Protein AF-A0A183PPS0-F1 (afdb_monomer)

Radius of gyration: 26.85 Å; Cα contacts (8 Å, |Δi|>4): 80; chains: 1; bounding box: 89×49×45 Å

Sequence (159 aa):
MLGIHVRALSGRGCLVWVNLGSVRNANTYLPYSEYHPNIYPQVMGELCDLEFPPDRRRLSVVNRQPQLLNTKPSKYTRQKIDWRGPETLLNKLNYHQYGIQAMEGGELEFGHFEMMRISINKHIDEKRMFAVWGVEAPWKPVTRRSQGRRKGGGKGTYP

Foldseek 3Di:
DDDDDDDDDDDDDDDDDDDPDDDDDDDDDDDDDPPPPDPDPDPDPPPPDQDDDPPAQAEDQFDQEDDDDVDDDDDDDPDPVVFPDDDDPLPDDPRPDDDDDDPGGDDDHSVNVVVVRVVDRVPDDSVRGGDYDSDHGDHDFDFDADPPDDPDDDTHDGD

Structure (mmCIF, N/CA/C/O backbone):
data_AF-A0A183PPS0-F1
#
_entry.id   AF-A0A183PPS0-F1
#
loop_
_atom_site.group_PDB
_atom_site.id
_atom_site.type_symbol
_atom_site.label_atom_id
_atom_site.label_alt_id
_atom_site.label_comp_id
_atom_site.label_asym_id
_atom_site.label_entity_id
_atom_site.label_seq_id
_atom_site.pdbx_PDB_ins_code
_atom_site.Cartn_x
_atom_site.Cartn_y
_atom_site.Cartn_z
_atom_site.occupancy
_atom_site.B_iso_or_equiv
_atom_site.auth_seq_id
_atom_site.auth_comp_id
_atom_site.auth_asym_id
_atom_site.auth_atom_id
_atom_site.pdbx_PDB_model_num
ATOM 1 N N . MET A 1 1 ? -62.972 29.163 4.896 1.00 38.12 1 MET A N 1
ATOM 2 C CA . MET A 1 1 ? -64.300 28.522 4.755 1.00 38.12 1 MET A CA 1
ATOM 3 C C . MET A 1 1 ? -64.187 27.603 3.545 1.00 38.12 1 MET A C 1
ATOM 5 O O . MET A 1 1 ? -63.870 28.122 2.494 1.00 38.12 1 MET A O 1
ATOM 9 N N . LEU A 1 2 ? -64.249 26.276 3.577 1.00 35.16 2 LEU A N 1
ATOM 10 C CA . LEU A 1 2 ? -64.766 25.287 4.517 1.00 35.16 2 LEU A CA 1
ATOM 11 C C . LEU A 1 2 ? -63.687 24.222 4.772 1.00 35.16 2 LEU A C 1
ATOM 13 O O . LEU A 1 2 ? -63.010 23.786 3.846 1.00 35.16 2 LEU A O 1
ATOM 17 N N . GLY A 1 3 ? -63.521 23.840 6.038 1.00 36.88 3 GLY A N 1
ATOM 18 C CA . GLY A 1 3 ? -62.639 22.752 6.436 1.00 36.88 3 GLY A CA 1
ATOM 19 C C . GLY A 1 3 ? -63.260 21.398 6.113 1.00 36.88 3 GLY A C 1
ATOM 20 O O . GLY A 1 3 ? -64.440 21.175 6.374 1.00 36.88 3 GLY A O 1
ATOM 21 N N . ILE A 1 4 ? -62.442 20.485 5.597 1.00 37.81 4 ILE A N 1
ATOM 22 C CA . ILE A 1 4 ? -62.758 19.058 5.566 1.00 37.81 4 ILE A CA 1
ATOM 23 C C . ILE A 1 4 ? -61.979 18.431 6.724 1.00 37.81 4 ILE A C 1
ATOM 25 O O . ILE A 1 4 ? -60.808 18.079 6.612 1.00 37.81 4 ILE A O 1
ATOM 29 N N . HIS A 1 5 ? -62.634 18.396 7.885 1.00 30.75 5 HIS A N 1
ATOM 30 C CA . HIS A 1 5 ? -62.182 17.699 9.084 1.00 30.75 5 HIS A CA 1
ATOM 31 C C . HIS A 1 5 ? -62.496 16.209 8.931 1.00 30.75 5 HIS A C 1
ATOM 33 O O . HIS A 1 5 ? -63.665 15.830 8.910 1.00 30.75 5 HIS A O 1
ATOM 39 N N . VAL A 1 6 ? -61.473 15.358 8.915 1.00 38.97 6 VAL A N 1
ATOM 40 C CA . VAL A 1 6 ? -61.646 13.929 9.205 1.00 38.97 6 VAL A CA 1
ATOM 41 C C . VAL A 1 6 ? -61.060 13.676 10.590 1.00 38.97 6 VAL A C 1
ATOM 43 O O . VAL A 1 6 ? -59.858 13.815 10.806 1.00 38.97 6 VAL A O 1
ATOM 46 N N . ARG A 1 7 ? -61.932 13.374 11.562 1.00 33.47 7 ARG A N 1
ATOM 47 C CA . ARG A 1 7 ? -61.533 12.909 12.898 1.00 33.47 7 ARG A CA 1
ATOM 48 C C . ARG A 1 7 ? -61.066 11.463 12.785 1.00 33.47 7 ARG A C 1
ATOM 50 O O . ARG A 1 7 ? -61.881 10.588 12.517 1.00 33.47 7 ARG A O 1
ATOM 57 N N . ALA A 1 8 ? -59.798 11.210 13.079 1.00 36.16 8 ALA A N 1
ATOM 58 C CA . ALA A 1 8 ? -59.343 9.884 13.469 1.00 36.16 8 ALA A CA 1
ATOM 59 C C . ALA A 1 8 ? -59.256 9.844 15.002 1.00 36.16 8 ALA A C 1
ATOM 61 O O . ALA A 1 8 ? -58.394 10.480 15.605 1.00 36.16 8 ALA A O 1
ATOM 62 N N . LEU A 1 9 ? -60.194 9.136 15.636 1.00 39.00 9 LEU A N 1
ATOM 63 C CA . LEU A 1 9 ? -60.071 8.717 17.030 1.00 39.00 9 LEU A CA 1
ATOM 64 C C . LEU A 1 9 ? -59.104 7.531 17.066 1.00 39.00 9 LEU A C 1
ATOM 66 O O . LEU A 1 9 ? -59.476 6.419 16.710 1.00 39.00 9 LEU A O 1
ATOM 70 N N . SER A 1 10 ? -57.876 7.770 17.510 1.00 38.09 10 SER A N 1
ATOM 71 C CA . SER A 1 10 ? -57.007 6.721 18.034 1.00 38.09 10 SER A CA 1
ATOM 72 C C . SER A 1 10 ? -56.547 7.166 19.411 1.00 38.09 10 SER A C 1
ATOM 74 O O . SER A 1 10 ? -55.996 8.256 19.575 1.00 38.09 10 SER A O 1
ATOM 76 N N . GLY A 1 11 ? -56.871 6.361 20.419 1.00 37.72 11 GLY A N 1
ATOM 77 C CA . GLY A 1 11 ? -56.554 6.647 21.806 1.00 37.72 11 GLY A CA 1
ATOM 78 C C . GLY A 1 11 ? -55.049 6.810 22.021 1.00 37.72 11 GLY A C 1
ATOM 79 O O . GLY A 1 11 ? -54.260 6.003 21.545 1.00 37.72 11 GLY A O 1
ATOM 80 N N . ARG A 1 12 ? -54.715 7.821 22.833 1.00 35.62 12 ARG A N 1
ATOM 81 C CA . ARG A 1 12 ? -53.393 8.160 23.393 1.00 35.62 12 ARG A CA 1
ATOM 82 C C . ARG A 1 12 ? -52.418 8.857 22.426 1.00 35.62 12 ARG A C 1
ATOM 84 O O . ARG A 1 12 ? -51.615 8.232 21.757 1.00 35.62 12 ARG A O 1
ATOM 91 N N . GLY A 1 13 ? -52.481 10.193 22.473 1.00 43.06 13 GLY A N 1
ATOM 92 C CA . GLY A 1 13 ? -51.335 11.110 22.514 1.00 43.06 13 GLY A CA 1
ATOM 93 C C . GLY A 1 13 ? -50.318 11.079 21.372 1.00 43.06 13 GLY A C 1
ATOM 94 O O . GLY A 1 13 ? -49.327 10.373 21.478 1.00 43.06 13 GLY A O 1
ATOM 95 N N . CYS A 1 14 ? -50.518 11.935 20.363 1.00 29.52 14 CYS A N 1
ATOM 96 C CA . CYS A 1 14 ? -49.582 12.964 19.856 1.00 29.52 14 CYS A CA 1
ATOM 97 C C . CYS A 1 14 ? -49.950 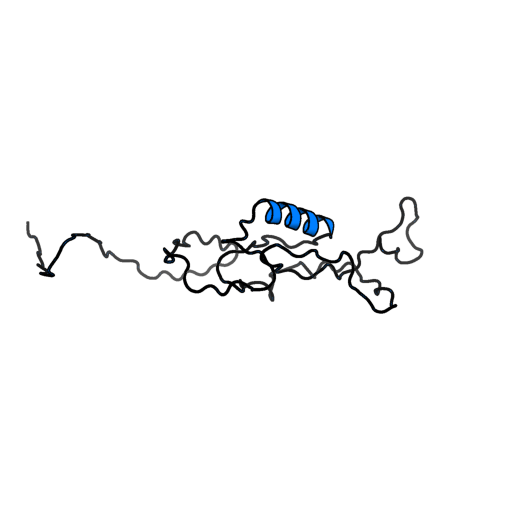13.313 18.396 1.00 29.52 14 CYS A C 1
ATOM 99 O O . CYS A 1 14 ? -50.084 12.431 17.553 1.00 29.52 14 CYS A O 1
ATOM 101 N N . LEU A 1 15 ? -50.158 14.601 18.103 1.00 26.14 15 LEU A N 1
ATOM 102 C CA . LEU A 1 15 ? -50.475 15.121 16.766 1.00 26.14 15 LEU A CA 1
ATOM 103 C C . LEU A 1 15 ? -49.174 15.380 15.993 1.00 26.14 15 LEU A C 1
ATOM 105 O O . LEU A 1 15 ? -48.381 16.214 16.418 1.00 26.14 15 LEU A O 1
ATOM 109 N N . VAL A 1 16 ? -48.995 14.754 14.828 1.00 32.28 16 VAL A N 1
ATOM 110 C CA . VAL A 1 16 ? -47.991 15.178 13.838 1.00 32.28 16 VAL A CA 1
ATOM 111 C C . VAL A 1 16 ? -48.677 15.330 12.484 1.00 32.28 16 VAL A C 1
ATOM 113 O O . VAL A 1 16 ? -49.315 14.405 11.988 1.00 32.28 16 VAL A O 1
ATOM 116 N N . TRP A 1 17 ? -48.566 16.522 11.902 1.00 25.81 17 TRP A N 1
ATOM 117 C CA . TRP A 1 17 ? -49.044 16.823 10.556 1.00 25.81 17 TRP A CA 1
ATOM 118 C C . TRP A 1 17 ? -47.968 16.448 9.537 1.00 25.81 17 TRP A C 1
ATOM 120 O O . TRP A 1 17 ? -46.839 16.922 9.648 1.00 25.81 17 TRP A O 1
ATOM 130 N N . VAL A 1 18 ? -48.315 15.667 8.511 1.00 35.38 18 VAL A N 1
ATOM 131 C CA . VAL A 1 18 ? -47.455 15.486 7.332 1.00 35.38 18 VAL A CA 1
ATOM 132 C C . VAL A 1 18 ? -48.283 15.757 6.080 1.00 35.38 18 VAL A C 1
ATOM 134 O O . VAL A 1 18 ? -49.240 15.045 5.784 1.00 35.38 18 VAL A O 1
ATOM 137 N N . ASN A 1 19 ? -47.936 16.824 5.359 1.00 30.59 19 ASN A N 1
ATOM 138 C CA . ASN A 1 19 ? -48.518 17.143 4.058 1.00 30.59 19 ASN A CA 1
ATOM 139 C C . ASN A 1 19 ? -47.952 16.180 3.007 1.00 30.59 19 ASN A C 1
ATOM 141 O O . ASN A 1 19 ? -46.776 16.262 2.657 1.00 30.59 19 ASN A O 1
ATOM 145 N N . LEU A 1 20 ? -48.790 15.281 2.486 1.00 42.91 20 LEU A N 1
ATOM 146 C CA . LEU A 1 20 ? -48.441 14.389 1.381 1.00 42.91 20 LEU A CA 1
ATOM 147 C C . LEU A 1 20 ? -48.811 15.061 0.052 1.00 42.91 20 LEU A C 1
ATOM 149 O O . LEU A 1 20 ? -49.888 14.847 -0.500 1.00 42.91 20 LEU A O 1
ATOM 153 N N . GLY A 1 21 ? -47.925 15.922 -0.440 1.00 31.89 21 GLY A N 1
ATOM 154 C CA . GLY A 1 21 ? -48.105 16.652 -1.691 1.00 31.89 21 GLY A CA 1
ATOM 155 C C . GLY A 1 21 ? -47.045 16.297 -2.726 1.00 31.89 21 GLY A C 1
ATOM 156 O O . GLY A 1 21 ? -46.065 17.012 -2.853 1.00 31.89 21 GLY A O 1
ATOM 157 N N . SER A 1 22 ? -47.300 15.232 -3.492 1.00 35.75 22 SER A N 1
ATOM 158 C CA . SER A 1 22 ? -46.832 15.031 -4.874 1.00 35.75 22 SER A CA 1
ATOM 159 C C . SER A 1 22 ? -45.318 15.087 -5.145 1.00 35.75 22 SER A C 1
ATOM 161 O O . SER A 1 22 ? -44.778 16.141 -5.470 1.00 35.75 22 SER A O 1
ATOM 163 N N . VAL A 1 23 ? -44.674 13.920 -5.253 1.00 37.31 23 VAL A N 1
ATOM 164 C CA . VAL A 1 23 ? -43.456 13.788 -6.069 1.00 37.31 23 VAL A CA 1
ATOM 165 C C . VAL A 1 23 ? -43.731 12.786 -7.184 1.00 37.31 23 VAL A C 1
ATOM 167 O O . VAL A 1 23 ? -43.816 11.580 -6.967 1.00 37.31 23 VAL A O 1
ATOM 170 N N . ARG A 1 24 ? -43.949 13.325 -8.387 1.00 32.34 24 ARG A N 1
ATOM 171 C CA . ARG A 1 24 ? -44.011 12.557 -9.630 1.00 32.34 24 ARG A CA 1
ATOM 172 C C . ARG A 1 24 ? -42.604 12.064 -9.953 1.00 32.34 24 ARG A C 1
ATOM 174 O O . ARG A 1 24 ? -41.650 12.833 -9.877 1.00 32.34 24 ARG A O 1
ATOM 181 N N . ASN A 1 25 ? -42.516 10.797 -10.342 1.00 43.34 25 ASN A N 1
ATOM 182 C CA . ASN A 1 25 ? -41.323 10.194 -10.919 1.00 43.34 25 ASN A CA 1
ATOM 183 C C . ASN A 1 25 ? -40.806 11.041 -12.088 1.00 43.34 25 ASN A C 1
ATOM 185 O O . ASN A 1 25 ? -41.532 11.265 -13.057 1.00 43.34 25 ASN A O 1
ATOM 189 N N . ALA A 1 26 ? -39.541 11.440 -12.018 1.00 35.34 26 ALA A N 1
ATOM 190 C CA . ALA A 1 26 ? -38.765 11.848 -13.176 1.00 35.34 26 ALA A CA 1
ATOM 191 C C . ALA A 1 26 ? -37.507 10.976 -13.209 1.00 35.34 26 ALA A C 1
ATOM 193 O O . ALA A 1 26 ? -36.485 11.291 -12.605 1.00 35.34 26 ALA A O 1
ATOM 194 N N . ASN A 1 27 ? -37.618 9.838 -13.897 1.00 41.41 27 ASN A N 1
ATOM 195 C CA . ASN A 1 27 ? -36.449 9.162 -14.435 1.00 41.41 27 ASN A CA 1
ATOM 196 C C . ASN A 1 27 ? -35.818 10.092 -15.475 1.00 41.41 27 ASN A C 1
ATOM 198 O O . ASN A 1 27 ? -36.390 10.304 -16.542 1.00 41.41 27 ASN A O 1
ATOM 202 N N . THR A 1 28 ? -34.626 10.594 -15.177 1.00 36.28 28 THR A N 1
ATOM 203 C CA . THR A 1 28 ? -33.707 11.139 -16.178 1.00 36.28 28 THR A CA 1
ATOM 204 C C . THR A 1 28 ? -32.316 10.633 -15.838 1.00 36.28 28 THR A C 1
ATOM 206 O O . THR A 1 28 ? -31.707 11.058 -14.862 1.00 36.28 28 THR A O 1
ATOM 209 N N . TYR A 1 29 ? -31.855 9.670 -16.629 1.00 46.69 29 TYR A N 1
ATOM 210 C CA . TYR A 1 29 ? -30.500 9.141 -16.603 1.00 46.69 29 TYR A CA 1
ATOM 211 C C . TYR A 1 29 ? -29.590 10.078 -17.398 1.00 46.69 29 TYR A C 1
ATOM 213 O O . TYR A 1 29 ? -29.880 10.320 -18.568 1.00 46.69 29 TYR A O 1
ATOM 221 N N . LEU A 1 30 ? -28.478 10.536 -16.813 1.00 45.44 30 LEU A N 1
ATOM 222 C CA . LEU A 1 30 ? -27.264 10.883 -17.559 1.00 45.44 30 LEU A CA 1
ATOM 223 C C . LEU A 1 30 ? -25.994 10.540 -16.752 1.00 45.44 30 LEU A C 1
ATOM 225 O O . LEU A 1 30 ? -26.048 10.510 -15.523 1.00 45.44 30 LEU A O 1
ATOM 229 N N . PRO A 1 31 ? -24.876 10.240 -17.445 1.00 47.84 31 PRO A N 1
ATOM 230 C CA . PRO A 1 31 ? -23.724 9.524 -16.912 1.00 47.84 31 PRO A CA 1
ATOM 231 C C . PRO A 1 31 ? -22.573 10.471 -16.534 1.00 47.84 31 PRO A C 1
ATOM 233 O O . PRO A 1 31 ? -22.377 11.496 -17.180 1.00 47.84 31 PRO A O 1
ATOM 236 N N . TYR A 1 32 ? -21.750 10.053 -15.566 1.00 49.66 32 TYR A N 1
ATOM 237 C CA . TYR A 1 32 ? -20.546 10.736 -15.060 1.00 49.66 32 TYR A CA 1
ATOM 238 C C . TYR A 1 32 ? -20.827 11.785 -13.963 1.00 49.66 32 TYR A C 1
ATOM 240 O O . TYR A 1 32 ? -21.499 12.781 -14.194 1.00 49.66 32 TYR A O 1
ATOM 248 N N . SER A 1 33 ? -20.258 11.554 -12.770 1.00 49.59 33 SER A N 1
ATOM 249 C CA . SER A 1 33 ? -20.498 12.261 -11.494 1.00 49.59 33 SER A CA 1
ATOM 250 C C . SER A 1 33 ? -21.784 11.862 -10.754 1.00 49.59 33 SER A C 1
ATOM 252 O O . SER A 1 33 ? -22.711 12.656 -10.602 1.00 49.59 33 SER A O 1
ATOM 254 N N . GLU A 1 34 ? -21.803 10.663 -10.173 1.00 44.78 34 GLU A N 1
ATOM 255 C CA . GLU A 1 34 ? -22.726 10.357 -9.076 1.00 44.78 34 GLU A CA 1
ATOM 256 C C . GLU A 1 34 ? -22.241 11.030 -7.777 1.00 44.78 34 GLU A C 1
ATOM 258 O O . GLU A 1 34 ? -21.726 10.395 -6.861 1.00 44.78 34 GLU A O 1
ATOM 263 N N . TYR A 1 35 ? -22.397 12.353 -7.691 1.00 46.47 35 TYR A N 1
ATOM 264 C CA . TYR A 1 35 ? -22.658 12.978 -6.398 1.00 46.47 35 TYR A CA 1
ATOM 265 C C . TYR A 1 35 ? -24.079 12.524 -6.045 1.00 46.47 35 TYR A C 1
ATOM 267 O O . TYR A 1 35 ? -25.015 12.873 -6.760 1.00 46.47 35 TYR A O 1
ATOM 275 N N . HIS A 1 36 ? -24.246 11.690 -5.019 1.00 43.53 36 HIS A N 1
ATOM 276 C CA . HIS A 1 36 ? -25.562 11.285 -4.509 1.00 43.53 36 HIS A CA 1
ATOM 277 C C . HIS A 1 36 ? -25.966 12.254 -3.386 1.00 43.53 36 HIS A C 1
ATOM 279 O O . HIS A 1 36 ? -25.637 11.995 -2.229 1.00 43.53 36 HIS A O 1
ATOM 285 N N . PRO A 1 37 ? -26.650 13.385 -3.662 1.00 46.91 37 PRO A N 1
ATOM 286 C CA . PRO A 1 37 ? -26.995 14.370 -2.631 1.00 46.91 37 PRO A CA 1
ATOM 287 C C . PRO A 1 37 ? -28.066 13.880 -1.644 1.00 46.91 37 PRO A C 1
ATOM 289 O O . PRO A 1 37 ? -28.331 14.557 -0.656 1.00 46.91 37 PRO A O 1
ATOM 292 N N . ASN A 1 38 ? -28.677 12.715 -1.890 1.00 43.75 38 ASN A N 1
ATOM 293 C CA . ASN A 1 38 ? -29.861 12.244 -1.169 1.00 43.75 38 ASN A CA 1
ATOM 294 C C . ASN A 1 38 ? -29.633 10.909 -0.443 1.00 43.75 38 ASN A C 1
ATOM 296 O O . ASN A 1 38 ? -30.510 10.045 -0.433 1.00 43.75 38 ASN A O 1
ATOM 300 N N . ILE A 1 39 ? -28.472 10.725 0.191 1.00 46.06 39 ILE A N 1
ATOM 301 C CA . ILE A 1 39 ? -28.353 9.711 1.245 1.00 46.06 39 ILE A CA 1
ATOM 302 C C . ILE A 1 39 ? -29.019 10.305 2.488 1.00 46.06 39 ILE A C 1
ATOM 304 O O . ILE A 1 39 ? -28.385 11.015 3.266 1.00 46.06 39 ILE A O 1
ATOM 308 N N . TYR A 1 40 ? -30.319 10.063 2.669 1.00 43.66 40 TYR A N 1
ATOM 309 C CA . TYR A 1 40 ? -30.940 10.317 3.966 1.00 43.66 40 TYR A CA 1
ATOM 310 C C . TYR A 1 40 ? -30.274 9.379 4.979 1.00 43.66 40 TYR A C 1
ATOM 312 O O . TYR A 1 40 ? -30.317 8.162 4.764 1.00 43.66 40 TYR A O 1
ATOM 320 N N . PRO A 1 41 ? -29.653 9.885 6.059 1.00 53.28 41 PRO A N 1
ATOM 321 C CA . PRO A 1 41 ? -29.208 9.016 7.133 1.00 53.28 41 PRO A CA 1
ATOM 322 C C . PRO A 1 41 ? -30.449 8.315 7.685 1.00 53.28 41 PRO A C 1
ATOM 324 O O . PRO A 1 41 ? -31.321 8.935 8.293 1.00 53.28 41 PRO A O 1
ATOM 327 N N . GLN A 1 42 ? -30.569 7.021 7.409 1.00 51.00 42 GLN A N 1
ATOM 328 C CA . GLN A 1 42 ? -31.575 6.195 8.051 1.00 51.00 42 GLN A CA 1
ATOM 329 C C . GLN A 1 42 ? -31.183 6.109 9.529 1.00 51.00 42 GLN A C 1
ATOM 331 O O . GLN A 1 42 ? -30.027 5.817 9.842 1.00 51.00 42 GLN A O 1
ATOM 336 N N . VAL A 1 43 ? -32.118 6.404 10.437 1.00 54.25 43 VAL A N 1
ATOM 337 C CA . VAL A 1 43 ? -31.913 6.199 11.877 1.00 54.25 43 VAL A CA 1
ATOM 338 C C . VAL A 1 43 ? -31.875 4.692 12.104 1.00 54.25 43 VAL A C 1
ATOM 340 O O . VAL A 1 43 ? -32.898 4.048 12.314 1.00 54.25 43 VAL A O 1
ATOM 343 N N . MET A 1 44 ? -30.683 4.122 11.964 1.00 49.66 44 MET A N 1
ATOM 344 C CA . MET A 1 44 ? -30.403 2.751 12.352 1.00 49.66 44 MET A CA 1
ATOM 345 C C . MET A 1 44 ? -30.547 2.692 13.872 1.00 49.66 44 MET A C 1
ATOM 347 O O . MET A 1 44 ? -29.940 3.499 14.578 1.00 49.66 44 MET A O 1
ATOM 351 N N . GLY A 1 45 ? -31.406 1.797 14.364 1.00 54.53 45 GLY A N 1
ATOM 352 C CA . GLY A 1 45 ? -31.589 1.572 15.797 1.00 54.53 45 GLY A CA 1
ATOM 353 C C . GLY A 1 45 ? -30.270 1.247 16.505 1.00 54.53 45 GLY A C 1
ATOM 354 O O . GLY A 1 45 ? -29.248 0.980 15.869 1.00 54.53 45 GLY A O 1
ATOM 355 N N . GLU A 1 46 ? -30.289 1.281 17.837 1.00 53.38 46 GLU A N 1
ATOM 356 C CA . GLU A 1 46 ? -29.123 0.990 18.672 1.00 53.38 46 GLU A CA 1
ATOM 357 C C . GLU A 1 46 ? -28.484 -0.358 18.280 1.00 53.38 46 GLU A C 1
ATOM 359 O O . GLU A 1 46 ? -29.060 -1.416 18.504 1.00 53.38 46 GLU A O 1
ATOM 364 N N . LEU A 1 47 ? -27.294 -0.294 17.664 1.00 54.66 47 LEU A N 1
ATOM 365 C CA . LEU A 1 47 ? -26.303 -1.376 17.541 1.00 54.66 47 LEU A CA 1
ATOM 366 C C . LEU A 1 47 ? -26.850 -2.752 17.082 1.00 54.66 47 LEU A C 1
ATOM 368 O O . LEU A 1 47 ? -26.397 -3.780 17.579 1.00 54.66 47 LEU A O 1
ATOM 372 N N . CYS A 1 48 ? -27.804 -2.785 16.145 1.00 44.03 48 CYS A N 1
ATOM 373 C CA . CYS A 1 48 ? -28.426 -4.026 15.659 1.00 44.03 48 CYS A CA 1
ATOM 374 C C . CYS A 1 48 ? -27.421 -4.985 14.986 1.00 44.03 48 CYS A C 1
ATOM 376 O O . CYS A 1 48 ? -26.776 -4.623 14.004 1.00 44.03 48 CYS A O 1
ATOM 378 N N . ASP A 1 49 ? -27.333 -6.203 15.530 1.00 56.44 49 ASP A N 1
ATOM 379 C CA . ASP A 1 49 ? -26.952 -7.493 14.925 1.00 56.44 49 ASP A CA 1
ATOM 380 C C . ASP A 1 49 ? -25.755 -7.528 13.958 1.00 56.44 49 ASP A C 1
ATOM 382 O O . ASP A 1 49 ? -25.758 -8.244 12.958 1.00 56.44 49 ASP A O 1
ATOM 386 N N . LEU A 1 50 ? -24.696 -6.774 14.250 1.00 61.19 50 LEU A N 1
ATOM 387 C CA . LEU A 1 50 ? -23.439 -6.874 13.510 1.00 61.19 50 LEU A CA 1
ATOM 388 C C . LEU A 1 50 ? -22.516 -7.918 14.136 1.00 61.19 50 LEU A C 1
ATOM 390 O O . LEU A 1 50 ? -21.994 -7.736 15.237 1.00 61.19 50 LEU A O 1
ATOM 394 N N . GLU A 1 51 ? -22.277 -9.001 13.396 1.00 63.94 51 GLU A N 1
ATOM 395 C CA . GLU A 1 51 ? -21.240 -9.972 13.727 1.00 63.94 51 GLU A CA 1
ATOM 396 C C . GLU A 1 51 ? -19.863 -9.314 13.587 1.00 63.94 51 GLU A C 1
ATOM 398 O O . GLU A 1 51 ? -19.319 -9.132 12.495 1.00 63.94 51 GLU A O 1
ATOM 403 N N . PHE A 1 52 ? -19.295 -8.916 14.725 1.00 66.94 52 PHE A N 1
ATOM 404 C CA . PHE A 1 52 ? -17.916 -8.459 14.786 1.00 66.94 52 PHE A CA 1
ATOM 405 C C . PHE A 1 52 ? -16.978 -9.638 14.502 1.00 66.94 52 PHE A C 1
ATOM 407 O O . PHE A 1 52 ? -17.104 -10.670 15.166 1.00 66.94 52 PHE A O 1
ATOM 414 N N . PRO A 1 53 ? -15.985 -9.487 13.607 1.00 70.00 53 PRO A N 1
ATOM 415 C CA . PRO A 1 53 ? -14.951 -10.497 13.436 1.00 70.00 53 PRO A CA 1
ATOM 416 C C . PRO A 1 53 ? -14.285 -10.801 14.792 1.00 70.00 53 PRO A C 1
ATOM 418 O O . PRO A 1 53 ? -13.796 -9.868 15.444 1.00 70.00 53 PRO A O 1
ATOM 421 N N . PRO A 1 54 ? -14.268 -12.070 15.246 1.00 64.56 54 PRO A N 1
ATOM 422 C CA . PRO A 1 54 ? -13.872 -12.413 16.613 1.00 64.56 54 PRO A CA 1
ATOM 423 C C . PRO A 1 54 ? -12.369 -12.246 16.879 1.00 64.56 54 PRO A C 1
ATOM 425 O O . 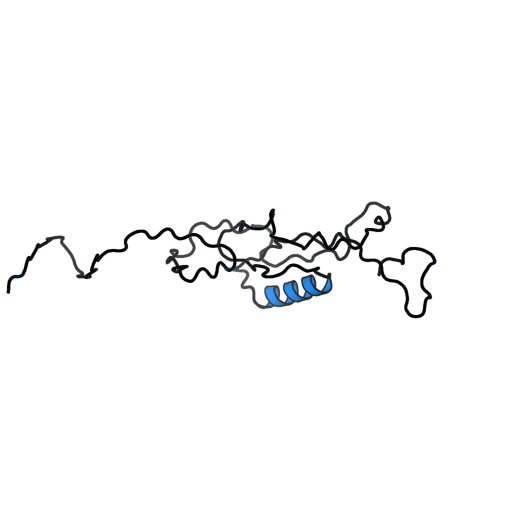PRO A 1 54 ? -11.974 -12.034 18.024 1.00 64.56 54 PRO A O 1
ATOM 428 N N . ASP A 1 55 ? -11.527 -12.289 15.843 1.00 69.62 55 ASP A N 1
ATOM 429 C CA . ASP A 1 55 ? -10.086 -12.467 16.035 1.00 69.62 55 ASP A CA 1
ATOM 430 C C . ASP A 1 55 ? -9.325 -11.170 16.334 1.00 69.62 55 ASP A C 1
ATOM 432 O O . ASP A 1 55 ? -8.479 -11.150 17.231 1.00 69.62 55 ASP A O 1
ATOM 436 N N . ARG A 1 56 ? -9.559 -10.083 15.574 1.00 74.25 56 ARG A N 1
ATOM 437 C CA . ARG A 1 56 ? -8.819 -8.807 15.708 1.00 74.25 56 ARG A CA 1
ATOM 438 C C . ARG A 1 56 ? -9.626 -7.617 15.198 1.00 74.25 56 ARG A C 1
ATOM 440 O O . ARG A 1 56 ? -10.034 -7.585 14.044 1.00 74.25 56 ARG A O 1
ATOM 447 N N . ARG A 1 57 ? -9.770 -6.594 16.047 1.00 85.19 57 ARG A N 1
ATOM 448 C CA . ARG A 1 57 ? -10.473 -5.341 15.707 1.00 85.19 57 ARG A CA 1
ATOM 449 C C . ARG A 1 57 ? -9.557 -4.270 15.102 1.00 85.19 57 ARG A C 1
ATOM 451 O O . ARG A 1 57 ? -10.023 -3.409 14.367 1.00 85.19 57 ARG A O 1
ATOM 458 N N . ARG A 1 58 ? -8.252 -4.326 15.392 1.00 90.62 58 ARG A N 1
ATOM 459 C CA . ARG A 1 58 ? -7.230 -3.426 14.826 1.00 90.62 58 ARG A CA 1
ATOM 460 C C . ARG A 1 58 ? -6.753 -3.919 13.463 1.00 90.62 58 ARG A C 1
ATOM 462 O O . ARG A 1 58 ? -6.685 -5.127 13.235 1.00 90.62 58 ARG A O 1
ATOM 469 N N . LEU A 1 59 ? -6.296 -2.994 12.619 1.00 92.00 59 LEU A N 1
ATOM 470 C CA . LEU A 1 59 ? -5.683 -3.346 11.339 1.00 92.00 59 LEU A CA 1
ATOM 471 C C . LEU A 1 59 ? -4.416 -4.172 11.559 1.00 92.00 59 LEU A C 1
ATOM 473 O O . LEU A 1 59 ? -3.499 -3.761 12.285 1.00 92.00 59 LEU A O 1
ATOM 477 N N . SER A 1 60 ? -4.365 -5.328 10.898 1.00 91.56 60 SER A N 1
ATOM 478 C CA . SER A 1 60 ? -3.212 -6.220 10.914 1.00 91.56 60 SER A CA 1
ATOM 479 C C . SER A 1 60 ? -2.010 -5.587 10.215 1.00 91.56 60 SER A C 1
ATOM 481 O O . SER A 1 60 ? -2.146 -4.753 9.316 1.00 91.56 60 SER A O 1
ATOM 483 N N . VAL A 1 61 ? -0.812 -6.007 10.619 1.00 92.62 61 VAL A N 1
ATOM 484 C CA . VAL A 1 61 ? 0.417 -5.659 9.900 1.00 92.62 61 VAL A CA 1
ATOM 485 C C . VAL A 1 61 ? 0.424 -6.405 8.569 1.00 92.62 61 VAL A C 1
ATOM 487 O O . VAL A 1 61 ? 0.176 -7.610 8.525 1.00 92.62 61 VAL A O 1
ATOM 490 N N . VAL A 1 62 ? 0.684 -5.675 7.491 1.00 93.44 62 VAL A N 1
ATOM 491 C CA . VAL A 1 62 ? 0.811 -6.220 6.138 1.00 93.44 62 VAL A CA 1
ATOM 492 C C . VAL A 1 62 ? 2.281 -6.556 5.888 1.00 93.44 62 VAL A C 1
ATOM 494 O O . VAL A 1 62 ? 3.170 -5.870 6.386 1.00 93.44 62 VAL A O 1
ATOM 497 N N . ASN A 1 63 ? 2.566 -7.610 5.126 1.00 92.25 63 ASN A N 1
ATOM 498 C CA . ASN A 1 63 ? 3.939 -7.932 4.740 1.00 92.25 63 ASN A CA 1
ATOM 499 C C . ASN A 1 63 ? 4.411 -7.006 3.611 1.00 92.25 63 ASN A C 1
ATOM 501 O O . ASN A 1 63 ? 3.674 -6.757 2.659 1.00 92.25 63 ASN A O 1
ATOM 505 N N . ARG A 1 64 ? 5.665 -6.537 3.673 1.00 90.25 64 ARG A N 1
ATOM 506 C CA . ARG A 1 64 ? 6.256 -5.702 2.607 1.00 90.25 64 ARG A CA 1
ATOM 507 C C . ARG A 1 64 ? 6.421 -6.451 1.285 1.00 90.25 64 ARG A C 1
ATOM 509 O O . ARG A 1 64 ? 6.383 -5.834 0.225 1.00 90.25 64 ARG A O 1
ATOM 516 N N . GLN A 1 65 ? 6.673 -7.751 1.360 1.00 87.38 65 GLN A N 1
ATOM 517 C CA . GLN A 1 65 ? 6.881 -8.622 0.211 1.00 87.38 65 GLN A CA 1
ATOM 518 C C . GLN A 1 65 ? 6.052 -9.897 0.386 1.00 87.38 65 GLN A C 1
ATOM 520 O O . GLN A 1 65 ? 5.877 -10.353 1.523 1.00 87.38 65 GLN A O 1
ATOM 525 N N . PRO A 1 66 ? 5.559 -10.489 -0.713 1.00 88.56 66 PRO A N 1
ATOM 526 C CA . PRO A 1 66 ? 4.899 -11.783 -0.657 1.00 88.56 66 PRO A CA 1
ATOM 527 C C . PRO A 1 66 ? 5.897 -12.861 -0.220 1.00 88.56 66 PRO A C 1
ATOM 529 O O . PRO A 1 66 ? 7.057 -12.861 -0.637 1.00 88.56 66 PRO A O 1
ATOM 532 N N . GLN A 1 67 ? 5.436 -13.792 0.612 1.00 87.31 67 GLN A N 1
ATOM 533 C CA . GLN A 1 67 ? 6.237 -14.930 1.056 1.00 87.31 67 GLN A CA 1
ATOM 534 C C . GLN A 1 67 ? 6.303 -15.956 -0.081 1.00 87.31 67 GLN A C 1
ATOM 536 O O . GLN A 1 67 ? 5.376 -16.737 -0.279 1.00 87.31 67 GLN A O 1
ATOM 541 N N . LEU A 1 68 ? 7.375 -15.915 -0.873 1.00 82.50 68 LEU A N 1
ATOM 542 C CA . LEU A 1 68 ? 7.622 -16.868 -1.955 1.00 82.50 68 LEU A CA 1
ATOM 543 C C . LEU A 1 68 ? 8.560 -17.974 -1.468 1.00 82.50 68 LEU A C 1
ATOM 545 O O . LEU A 1 68 ? 9.614 -17.696 -0.896 1.00 82.50 68 LEU A O 1
ATOM 549 N N . LEU A 1 69 ? 8.207 -19.233 -1.736 1.00 79.12 69 LEU A N 1
ATOM 550 C CA . LEU A 1 69 ? 9.037 -20.383 -1.382 1.00 79.12 69 LEU A CA 1
ATOM 551 C C . LEU A 1 69 ? 10.276 -20.426 -2.302 1.00 79.12 69 LEU A C 1
ATOM 553 O O . LEU A 1 69 ? 10.185 -20.815 -3.467 1.00 79.12 69 LEU A O 1
ATOM 557 N N . ASN A 1 70 ? 11.420 -19.956 -1.790 1.00 77.38 70 ASN A N 1
ATOM 558 C CA . ASN A 1 70 ? 12.773 -19.990 -2.382 1.00 77.38 70 ASN A CA 1
ATOM 559 C C . ASN A 1 70 ? 12.957 -19.407 -3.800 1.00 77.38 70 ASN A C 1
ATOM 561 O O . ASN A 1 70 ? 14.055 -19.463 -4.356 1.00 77.38 70 ASN A O 1
ATOM 565 N N . THR A 1 71 ? 11.921 -18.811 -4.388 1.00 79.44 71 THR A N 1
ATOM 566 C CA . THR A 1 71 ? 11.938 -18.332 -5.774 1.00 79.44 71 THR A CA 1
ATOM 567 C C . THR A 1 71 ? 11.963 -16.811 -5.811 1.00 79.44 71 THR A C 1
ATOM 569 O O . THR A 1 71 ? 11.205 -16.139 -5.114 1.00 79.44 71 THR A O 1
ATOM 572 N N . LYS A 1 72 ? 12.831 -16.244 -6.657 1.00 76.81 72 LYS A N 1
ATOM 573 C CA . LYS A 1 72 ? 12.851 -14.794 -6.888 1.00 76.81 72 LYS A CA 1
ATOM 574 C C . LYS A 1 72 ? 11.570 -14.383 -7.624 1.00 76.81 72 LYS A C 1
ATOM 576 O O . LYS A 1 72 ? 11.226 -15.038 -8.609 1.00 76.81 72 LYS A O 1
ATOM 581 N N . PRO A 1 73 ? 10.899 -13.288 -7.224 1.00 80.38 73 PRO A N 1
ATOM 582 C CA . PRO A 1 73 ? 9.726 -12.811 -7.944 1.00 80.38 73 PRO A CA 1
ATOM 583 C C . PRO A 1 73 ? 10.090 -12.508 -9.400 1.00 80.38 73 PRO A C 1
ATOM 585 O O . PRO A 1 73 ? 11.181 -12.000 -9.691 1.00 80.38 73 PRO A O 1
ATOM 588 N N . SER A 1 74 ? 9.181 -12.823 -10.322 1.00 85.31 74 SER A N 1
ATOM 589 C CA . SER A 1 74 ? 9.371 -12.540 -11.746 1.00 85.31 74 SER A CA 1
ATOM 590 C C . SER A 1 74 ? 9.346 -11.033 -12.018 1.00 85.31 74 SER A C 1
ATOM 592 O O . SER A 1 74 ? 8.628 -10.269 -11.370 1.00 85.31 74 SER A O 1
ATOM 594 N N . LYS A 1 75 ? 10.147 -10.579 -12.989 1.00 87.00 75 LYS A N 1
ATOM 595 C CA . LYS A 1 75 ? 10.304 -9.151 -13.304 1.00 87.00 75 LYS A CA 1
ATOM 596 C C . LYS A 1 75 ? 9.081 -8.608 -14.042 1.00 87.00 75 LYS A C 1
ATOM 598 O O . LYS A 1 75 ? 9.093 -8.506 -15.266 1.00 87.00 75 LYS A O 1
ATOM 603 N N . TYR A 1 76 ? 8.099 -8.094 -13.314 1.00 87.94 76 TYR A N 1
ATOM 604 C CA . TYR A 1 76 ? 6.845 -7.587 -13.884 1.00 87.94 76 TYR A CA 1
ATOM 605 C C . TYR A 1 76 ? 6.968 -6.239 -14.612 1.00 87.94 76 TYR A C 1
ATOM 607 O O . TYR A 1 76 ? 7.646 -5.323 -14.135 1.00 87.94 76 TYR A O 1
ATOM 615 N N . THR A 1 77 ? 6.388 -6.095 -15.808 1.00 89.62 77 THR A N 1
ATOM 616 C CA . THR A 1 77 ? 6.346 -4.811 -16.536 1.00 89.62 77 THR A CA 1
ATOM 617 C C . THR A 1 77 ? 5.498 -3.789 -15.780 1.00 89.62 77 THR A C 1
ATOM 619 O O . THR A 1 77 ? 4.600 -4.142 -15.028 1.00 89.62 77 THR A O 1
ATOM 622 N N . ARG A 1 78 ? 5.783 -2.492 -15.943 1.00 88.00 78 ARG A N 1
ATOM 623 C CA . ARG A 1 78 ? 4.930 -1.459 -15.341 1.00 88.00 78 ARG A CA 1
ATOM 624 C C . ARG A 1 78 ? 3.655 -1.346 -16.167 1.00 88.00 78 ARG A C 1
ATOM 626 O O . ARG A 1 78 ? 3.651 -0.680 -17.200 1.00 88.00 78 ARG A O 1
ATOM 633 N N . GLN A 1 79 ? 2.616 -2.039 -15.728 1.00 89.94 79 GLN A N 1
ATOM 634 C CA . GLN A 1 79 ? 1.303 -2.006 -16.352 1.00 89.94 79 GLN A CA 1
ATOM 635 C C . GLN A 1 79 ? 0.491 -0.870 -15.727 1.00 89.94 79 GLN A C 1
ATOM 637 O O . GLN A 1 79 ? 0.234 -0.881 -14.528 1.00 89.94 79 GLN A O 1
ATOM 642 N N . LYS A 1 80 ? 0.170 0.147 -16.541 1.00 89.31 80 LYS A N 1
ATOM 643 C CA . LYS A 1 80 ? -0.687 1.287 -16.158 1.00 89.31 80 LYS A CA 1
ATOM 644 C C . LYS A 1 80 ? -2.178 0.974 -16.304 1.00 89.31 80 LYS A C 1
ATOM 646 O O . LYS A 1 80 ? -3.007 1.822 -15.999 1.00 89.31 80 LYS A O 1
ATOM 651 N N . ILE A 1 81 ? -2.499 -0.182 -16.884 1.00 92.19 81 ILE A N 1
ATOM 652 C CA . ILE A 1 81 ? -3.878 -0.614 -17.093 1.00 92.19 81 ILE A CA 1
ATOM 653 C C . ILE A 1 81 ? -4.525 -1.030 -15.769 1.00 92.19 81 ILE A C 1
ATOM 655 O O . ILE A 1 81 ? -5.716 -0.824 -15.610 1.00 92.19 81 ILE A O 1
ATOM 659 N N . ASP A 1 82 ? -3.721 -1.498 -14.810 1.00 90.12 82 ASP A N 1
ATOM 660 C CA . ASP A 1 82 ? -4.165 -2.041 -13.522 1.00 90.12 82 ASP A CA 1
ATOM 661 C C . ASP A 1 82 ? -5.025 -1.073 -12.695 1.00 90.12 82 ASP A C 1
ATOM 663 O O . ASP A 1 82 ? -5.883 -1.516 -11.949 1.00 90.12 82 ASP A O 1
ATOM 667 N N . TRP A 1 83 ? -4.812 0.239 -12.819 1.00 91.00 83 TRP A N 1
ATOM 668 C CA . TRP A 1 83 ? -5.605 1.268 -12.125 1.00 91.00 83 TRP A CA 1
ATOM 669 C C . TRP A 1 83 ? -6.370 2.177 -13.090 1.00 91.00 83 TRP A C 1
ATOM 671 O O . TRP A 1 83 ? -6.811 3.265 -12.717 1.00 91.00 83 TRP A O 1
ATOM 681 N N . ARG A 1 84 ? -6.468 1.788 -14.365 1.00 92.50 84 ARG A N 1
ATOM 682 C CA . ARG A 1 84 ? -7.218 2.547 -15.363 1.00 92.50 84 ARG A CA 1
ATOM 683 C C . ARG A 1 84 ? -8.636 1.997 -15.453 1.00 92.50 84 ARG A C 1
ATOM 685 O O . ARG A 1 84 ? -8.824 0.847 -15.829 1.00 92.50 84 ARG A O 1
ATOM 692 N N . GLY A 1 85 ? -9.611 2.884 -15.286 1.00 90.88 85 GLY A N 1
ATOM 693 C CA . GLY A 1 85 ? -11.028 2.556 -15.423 1.00 90.88 85 GLY A CA 1
ATOM 694 C C . GLY A 1 85 ? -11.695 2.274 -14.075 1.00 90.88 85 GLY A C 1
ATOM 695 O O . GLY A 1 85 ? -11.054 2.423 -13.035 1.00 90.88 85 GLY A O 1
ATOM 696 N N . PRO A 1 86 ? -12.995 1.943 -14.088 1.00 92.25 86 PRO A N 1
ATOM 697 C CA . PRO A 1 86 ? -13.739 1.656 -12.870 1.00 92.25 86 PRO A CA 1
ATOM 698 C C . PRO A 1 86 ? -13.332 0.306 -12.270 1.00 92.25 86 PRO A C 1
ATOM 700 O O . PRO A 1 86 ? -13.064 -0.652 -12.994 1.00 92.25 86 PRO A O 1
ATOM 703 N N . GLU A 1 87 ? -13.344 0.231 -10.941 1.00 88.12 87 GLU A N 1
ATOM 704 C CA . GLU A 1 87 ? -13.081 -1.002 -10.201 1.00 88.12 87 GLU A CA 1
ATOM 705 C C . GLU A 1 87 ? -14.274 -1.965 -10.298 1.00 88.12 87 GLU A C 1
ATOM 707 O O . GLU A 1 87 ? -15.419 -1.585 -10.035 1.00 88.12 87 GLU A O 1
ATOM 712 N N . THR A 1 88 ? -14.013 -3.223 -10.666 1.00 88.38 88 THR A N 1
ATOM 713 C CA . THR A 1 88 ? -15.065 -4.234 -10.868 1.00 88.38 88 THR A CA 1
ATOM 714 C C . THR A 1 88 ? -15.234 -5.197 -9.698 1.00 88.38 88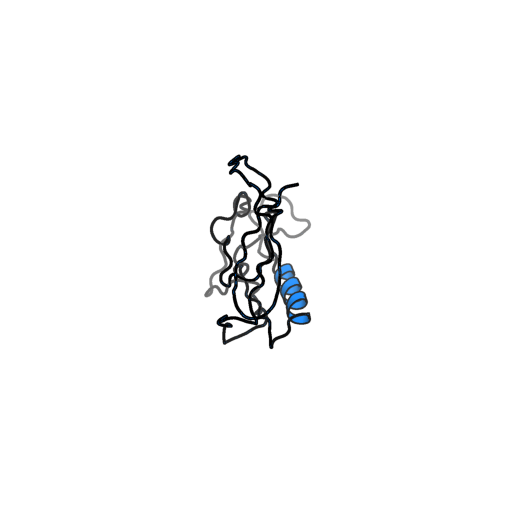 THR A C 1
ATOM 716 O O . THR A 1 88 ? -16.317 -5.760 -9.549 1.00 88.38 88 THR A O 1
ATOM 719 N N . LEU A 1 89 ? -14.193 -5.425 -8.888 1.00 87.12 89 LEU A N 1
ATOM 720 C CA . LEU A 1 89 ? -14.206 -6.462 -7.852 1.00 87.12 89 LEU A CA 1
ATOM 721 C C . LEU A 1 89 ? -14.601 -5.885 -6.489 1.00 87.12 89 LEU A C 1
ATOM 723 O O . LEU A 1 89 ? -15.560 -6.343 -5.869 1.00 87.12 89 LEU A O 1
ATOM 727 N N . LEU A 1 90 ? -13.897 -4.847 -6.036 1.00 85.56 90 LEU A N 1
ATOM 728 C CA . LEU A 1 90 ? -13.998 -4.318 -4.669 1.00 85.56 90 LEU A CA 1
ATOM 729 C C . LEU A 1 90 ? -14.912 -3.085 -4.561 1.00 85.56 90 LEU A C 1
ATOM 731 O O . LEU A 1 90 ? -14.553 -2.078 -3.957 1.00 85.56 90 LEU A O 1
ATOM 735 N N . ASN A 1 91 ? -16.107 -3.152 -5.154 1.00 85.44 91 ASN A N 1
ATOM 736 C CA . ASN A 1 91 ? -17.053 -2.024 -5.184 1.00 85.44 91 ASN A CA 1
ATOM 737 C C . ASN A 1 91 ? -18.105 -2.061 -4.051 1.00 85.44 91 ASN A C 1
ATOM 739 O O . ASN A 1 91 ? -18.831 -1.099 -3.821 1.00 85.44 91 ASN A O 1
ATOM 743 N N . LYS A 1 92 ? -18.236 -3.181 -3.332 1.00 86.75 92 LYS A N 1
ATOM 744 C CA . LYS A 1 92 ? -19.255 -3.348 -2.282 1.00 86.75 92 LYS A CA 1
ATOM 745 C C . LYS A 1 92 ? -18.615 -3.491 -0.909 1.00 86.75 92 LYS A C 1
ATOM 747 O O . LYS A 1 92 ? -17.558 -4.094 -0.764 1.00 86.75 92 LYS A O 1
ATOM 752 N N . LEU A 1 93 ? -19.287 -2.948 0.104 1.00 84.00 93 LEU A N 1
ATOM 753 C CA . LEU A 1 93 ? -18.879 -3.095 1.498 1.00 84.00 93 LEU A CA 1
ATOM 754 C C . LEU A 1 93 ? -19.296 -4.471 2.018 1.00 84.00 93 LEU A C 1
ATOM 756 O O . LEU A 1 93 ? -20.473 -4.811 1.957 1.00 84.00 93 LEU A O 1
ATOM 760 N N . ASN A 1 94 ? -18.351 -5.211 2.596 1.00 81.50 94 ASN A N 1
ATOM 761 C CA . ASN A 1 94 ? -18.623 -6.524 3.192 1.00 81.50 94 ASN A CA 1
ATOM 762 C C . ASN A 1 94 ? -19.523 -6.426 4.436 1.00 81.50 94 ASN A C 1
ATOM 764 O O . ASN A 1 94 ? -20.372 -7.279 4.649 1.00 81.50 94 ASN A O 1
ATOM 768 N N . TYR A 1 95 ? -19.341 -5.375 5.242 1.00 80.25 95 TYR A N 1
ATOM 769 C CA . TYR A 1 95 ? -20.062 -5.172 6.508 1.00 80.25 95 TYR A CA 1
ATOM 770 C C . TYR A 1 95 ? -21.087 -4.030 6.445 1.00 80.25 95 TYR A C 1
ATOM 772 O O . TYR A 1 95 ? -21.594 -3.612 7.477 1.00 80.25 95 TYR A O 1
ATOM 780 N N . HIS A 1 96 ? -21.355 -3.486 5.250 1.00 71.12 96 HIS A N 1
ATOM 781 C CA . HIS A 1 96 ? -22.400 -2.489 4.950 1.00 71.12 96 HIS A CA 1
ATOM 782 C C . HIS A 1 96 ? -22.439 -1.174 5.767 1.00 71.12 96 HIS A C 1
ATOM 784 O O . HIS A 1 96 ? -23.309 -0.350 5.512 1.00 71.12 96 HIS A O 1
ATOM 790 N N . GLN A 1 97 ? -21.513 -0.933 6.701 1.00 79.31 97 GLN A N 1
ATOM 791 C CA . GLN A 1 97 ? -21.500 0.269 7.543 1.00 79.31 97 GLN A CA 1
ATOM 792 C C . GLN A 1 97 ? -20.757 1.438 6.888 1.00 79.31 97 GLN A C 1
ATOM 794 O O . GLN A 1 97 ? -21.352 2.431 6.481 1.00 79.31 97 GLN A O 1
ATOM 799 N N . TYR A 1 98 ? -19.431 1.315 6.808 1.00 85.75 98 TYR A N 1
ATOM 800 C CA . TYR A 1 98 ? -18.526 2.385 6.410 1.00 85.75 98 TYR A CA 1
ATOM 801 C C . TYR A 1 98 ? -17.347 1.814 5.623 1.00 85.75 98 TYR A C 1
ATOM 803 O O . TYR A 1 98 ? -16.929 0.674 5.835 1.00 85.75 98 TYR A O 1
ATOM 811 N N . GLY A 1 99 ? -16.790 2.629 4.732 1.00 88.94 99 GLY A N 1
ATOM 812 C CA . GLY A 1 99 ? -15.585 2.308 3.980 1.00 88.94 99 GLY A CA 1
ATOM 813 C C . GLY A 1 99 ? -14.967 3.554 3.363 1.00 88.94 99 GLY A C 1
ATOM 814 O O . GLY A 1 99 ? -15.579 4.620 3.331 1.00 88.94 99 GLY A O 1
ATOM 815 N N . ILE A 1 100 ? -13.732 3.410 2.892 1.00 90.50 100 ILE A N 1
ATOM 816 C CA . ILE A 1 100 ? -13.008 4.472 2.195 1.00 90.50 100 ILE A CA 1
ATOM 817 C C . ILE A 1 100 ? -13.129 4.197 0.700 1.00 90.50 100 ILE A C 1
ATOM 819 O O . ILE A 1 100 ? -12.680 3.154 0.228 1.00 90.50 100 ILE A O 1
ATOM 823 N N . GLN A 1 101 ? -13.730 5.131 -0.035 1.00 91.19 101 GLN A N 1
ATOM 824 C CA . GLN A 1 101 ? -13.849 5.049 -1.486 1.00 91.19 101 GLN A CA 1
ATOM 825 C C . GLN A 1 101 ? -12.678 5.773 -2.156 1.00 91.19 101 GLN A C 1
ATOM 827 O O . GLN A 1 101 ? -12.383 6.927 -1.840 1.00 91.19 101 GLN A O 1
ATOM 832 N N . ALA A 1 102 ? -12.019 5.101 -3.099 1.00 91.19 102 ALA A N 1
ATOM 833 C CA . ALA A 1 102 ? -11.030 5.731 -3.963 1.00 91.19 102 ALA A CA 1
ATOM 834 C C . ALA A 1 102 ? -11.739 6.479 -5.101 1.00 91.19 102 ALA A C 1
ATOM 836 O O . ALA A 1 102 ? -12.512 5.886 -5.850 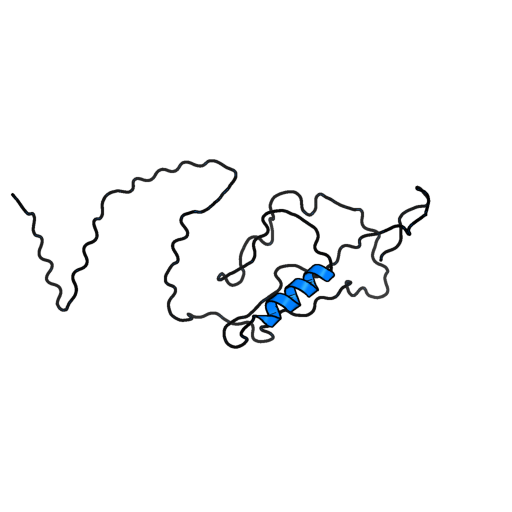1.00 91.19 102 ALA A O 1
ATOM 837 N N . MET A 1 103 ? -11.462 7.778 -5.231 1.00 90.38 103 MET A N 1
ATOM 838 C CA . MET A 1 103 ? -11.990 8.606 -6.326 1.00 90.38 103 MET A CA 1
ATOM 839 C C . MET A 1 103 ? -11.164 8.465 -7.611 1.00 90.38 103 MET A C 1
ATOM 841 O O . MET A 1 103 ? -11.681 8.660 -8.707 1.00 90.38 103 MET A O 1
ATOM 845 N N . GLU A 1 104 ? -9.880 8.132 -7.473 1.00 91.00 104 GLU A N 1
ATOM 846 C CA . GLU A 1 104 ? -8.932 7.973 -8.572 1.00 91.00 104 GLU A CA 1
ATOM 847 C C . GLU A 1 104 ? -8.059 6.731 -8.338 1.00 91.00 104 GLU A C 1
ATOM 849 O O . GLU A 1 104 ? -7.837 6.311 -7.199 1.00 91.00 104 GLU A O 1
ATOM 854 N N . GLY A 1 105 ? -7.576 6.133 -9.428 1.00 91.38 105 GLY A N 1
ATOM 855 C CA . GLY A 1 105 ? -6.673 4.987 -9.392 1.00 91.38 105 GLY A CA 1
ATOM 856 C C . GLY A 1 105 ? -5.220 5.371 -9.091 1.00 91.38 105 GLY A C 1
ATOM 857 O O . GLY A 1 105 ? -4.730 6.415 -9.519 1.00 91.38 105 GLY A O 1
ATOM 858 N N . GLY A 1 106 ? -4.493 4.491 -8.400 1.00 92.56 106 GLY A N 1
ATOM 859 C CA . GLY A 1 106 ? -3.077 4.681 -8.081 1.00 92.56 106 GLY A CA 1
ATOM 860 C C . GLY A 1 106 ? -2.409 3.418 -7.534 1.00 92.56 106 GLY A C 1
ATOM 861 O O . GLY A 1 106 ? -3.046 2.378 -7.389 1.00 92.56 106 GLY A O 1
ATOM 862 N N . GLU A 1 107 ? -1.110 3.507 -7.227 1.00 92.06 107 GLU A N 1
ATOM 863 C CA . GLU A 1 107 ? -0.357 2.432 -6.564 1.00 92.06 107 GLU A CA 1
ATOM 864 C C . GLU A 1 107 ? -0.177 2.744 -5.070 1.00 92.06 107 GLU A C 1
ATOM 866 O O . GLU A 1 107 ? 0.192 3.858 -4.688 1.00 92.06 107 GLU A O 1
ATOM 871 N N . LEU A 1 108 ? -0.389 1.741 -4.216 1.00 93.50 108 LEU A N 1
ATOM 872 C CA . LEU A 1 108 ? -0.102 1.832 -2.787 1.00 93.50 108 LEU A CA 1
ATOM 873 C C . LEU A 1 108 ? 1.261 1.211 -2.479 1.00 93.50 108 LEU A C 1
ATOM 875 O O . LEU A 1 108 ? 1.460 0.004 -2.615 1.00 93.50 108 LEU A O 1
ATOM 879 N N . GLU A 1 109 ? 2.202 2.038 -2.027 1.00 93.31 109 GLU A N 1
ATOM 880 C CA . GLU A 1 109 ? 3.465 1.556 -1.482 1.00 93.31 109 GLU A CA 1
ATOM 881 C C . GLU A 1 109 ? 3.285 1.024 -0.056 1.00 93.31 109 GLU A C 1
ATOM 883 O O . GLU A 1 109 ? 2.373 1.412 0.675 1.00 93.31 109 GLU A O 1
ATOM 888 N N . PHE A 1 110 ? 4.222 0.183 0.386 1.00 94.00 110 PHE A N 1
ATOM 889 C CA . PHE A 1 110 ? 4.241 -0.344 1.752 1.00 94.00 110 PHE A CA 1
ATOM 890 C C . PHE A 1 110 ? 4.189 0.759 2.828 1.00 94.00 110 PHE A C 1
ATOM 892 O O . PHE A 1 110 ? 3.532 0.595 3.854 1.00 94.00 110 PHE A O 1
ATOM 899 N N . GLY A 1 111 ? 4.825 1.909 2.578 1.00 95.69 111 GLY A N 1
ATOM 900 C CA . GLY A 1 111 ? 4.774 3.054 3.490 1.00 95.69 111 GLY A CA 1
ATOM 901 C C . GLY A 1 111 ? 3.362 3.622 3.681 1.00 95.69 111 GLY A C 1
ATOM 902 O O . GLY A 1 111 ? 3.023 4.042 4.786 1.00 95.69 111 GLY A O 1
ATOM 903 N N . HIS A 1 112 ? 2.511 3.577 2.649 1.00 96.19 112 HIS A N 1
ATOM 904 C CA . HIS A 1 112 ? 1.119 4.024 2.750 1.00 96.19 112 HIS A CA 1
ATOM 905 C C . HIS A 1 112 ? 0.306 3.106 3.666 1.00 96.19 112 HIS A C 1
ATOM 907 O O . HIS A 1 112 ? -0.463 3.597 4.491 1.00 96.19 112 HIS A O 1
ATOM 913 N N . PHE A 1 113 ? 0.515 1.787 3.576 1.00 95.94 113 PHE A N 1
ATOM 914 C CA . PHE A 1 113 ? -0.125 0.825 4.478 1.00 95.94 113 PHE A CA 1
ATOM 915 C C . PHE A 1 113 ? 0.234 1.093 5.937 1.00 95.94 113 PHE A C 1
ATOM 917 O O . PHE A 1 113 ? -0.650 1.107 6.791 1.00 95.94 113 PHE A O 1
ATOM 924 N N . GLU A 1 114 ? 1.507 1.364 6.222 1.00 96.12 114 GLU A N 1
ATOM 925 C CA . GLU A 1 114 ? 1.955 1.631 7.587 1.00 96.12 114 GLU A CA 1
ATOM 926 C C . GLU A 1 114 ? 1.406 2.958 8.129 1.00 96.12 114 GLU A C 1
ATOM 928 O O . GLU A 1 114 ? 0.930 3.016 9.264 1.00 96.12 114 GLU A O 1
ATOM 933 N N . MET A 1 115 ? 1.372 4.000 7.295 1.00 97.12 115 MET A N 1
ATOM 934 C CA . MET A 1 115 ? 0.763 5.284 7.646 1.00 97.12 115 MET A CA 1
ATOM 935 C C . MET A 1 115 ? -0.731 5.136 7.973 1.00 97.12 115 MET A C 1
ATOM 937 O O . MET A 1 115 ? -1.181 5.626 9.014 1.00 97.12 115 MET A O 1
ATOM 941 N N . MET A 1 116 ? -1.490 4.421 7.134 1.00 96.31 116 MET A N 1
ATOM 942 C CA . MET A 1 116 ? -2.917 4.164 7.362 1.00 96.31 116 MET A 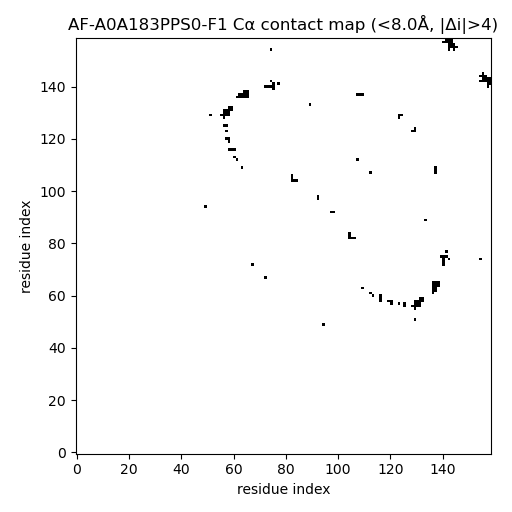CA 1
ATOM 943 C C . MET A 1 116 ? -3.131 3.342 8.634 1.00 96.31 116 MET A C 1
ATOM 945 O O . MET A 1 116 ? -3.961 3.695 9.470 1.00 96.31 116 MET A O 1
ATOM 949 N N . ARG A 1 117 ? -2.335 2.284 8.819 1.00 95.50 117 ARG A N 1
ATOM 950 C CA . ARG A 1 117 ? -2.401 1.408 9.990 1.00 95.50 117 ARG A CA 1
ATOM 951 C C . ARG A 1 117 ? -2.171 2.182 11.283 1.00 95.50 117 ARG A C 1
ATOM 953 O O . ARG A 1 117 ? -2.961 2.039 12.210 1.00 95.50 117 ARG A O 1
ATOM 960 N N . ILE A 1 118 ? -1.113 2.994 11.357 1.00 96.56 118 ILE A N 1
ATOM 961 C CA . ILE A 1 118 ? -0.799 3.793 12.551 1.00 96.56 118 ILE A CA 1
ATOM 962 C C . ILE A 1 118 ? -1.911 4.812 12.813 1.00 96.56 118 ILE A C 1
ATOM 964 O O . ILE A 1 118 ? -2.390 4.914 13.942 1.00 96.56 118 ILE A O 1
ATOM 968 N N . SER A 1 119 ? -2.351 5.531 11.778 1.00 97.00 119 SER A N 1
ATOM 969 C CA . SER A 1 119 ? -3.377 6.573 11.898 1.00 97.00 119 SER A CA 1
ATOM 970 C C . SER A 1 119 ? -4.711 6.018 12.395 1.00 97.00 119 SER A C 1
ATOM 972 O O . SER A 1 119 ? -5.294 6.568 13.328 1.00 97.00 119 SER A O 1
ATOM 974 N N . ILE A 1 120 ? -5.168 4.904 11.820 1.00 94.81 120 ILE A N 1
ATOM 975 C CA . ILE A 1 120 ? -6.439 4.267 12.182 1.00 94.81 120 ILE A CA 1
ATOM 976 C C . ILE A 1 120 ? -6.328 3.600 13.552 1.00 94.81 120 ILE A C 1
ATOM 978 O O . ILE A 1 120 ? -7.166 3.841 14.416 1.00 94.81 120 ILE A O 1
ATOM 982 N N . ASN A 1 121 ? -5.265 2.830 13.806 1.00 95.00 121 ASN A N 1
ATOM 983 C CA . ASN A 1 121 ? -5.109 2.138 15.087 1.00 95.00 121 ASN A CA 1
ATOM 984 C C . ASN A 1 121 ? -4.926 3.101 16.271 1.00 95.00 121 ASN A C 1
ATOM 986 O O . ASN A 1 121 ? -5.194 2.710 17.403 1.00 95.00 121 ASN A O 1
ATOM 990 N N . LYS A 1 122 ? -4.484 4.343 16.032 1.00 95.00 122 LYS A N 1
ATOM 991 C CA . LYS A 1 122 ? -4.413 5.385 17.065 1.00 95.00 122 LYS A CA 1
ATOM 992 C C . LYS A 1 122 ? -5.794 5.899 17.491 1.00 95.00 122 LYS A C 1
ATOM 994 O O . LYS A 1 122 ? -5.943 6.294 18.641 1.00 95.00 122 LYS A O 1
ATOM 999 N N . HIS A 1 123 ? -6.772 5.911 16.587 1.00 93.31 123 HIS A N 1
ATOM 1000 C CA . HIS A 1 123 ? -8.100 6.494 16.821 1.00 93.31 123 HIS A CA 1
ATOM 1001 C C . HIS A 1 123 ? -9.213 5.444 16.963 1.00 93.31 123 HIS A C 1
ATOM 1003 O O . HIS A 1 123 ? -10.379 5.810 17.070 1.00 93.31 123 HIS A O 1
ATOM 1009 N N . ILE A 1 124 ? -8.881 4.149 16.928 1.00 90.69 124 ILE A N 1
ATOM 1010 C CA . ILE A 1 124 ? -9.873 3.076 16.996 1.00 90.69 124 ILE A CA 1
ATOM 1011 C C . ILE A 1 124 ? -10.214 2.715 18.445 1.00 90.69 124 ILE A C 1
ATOM 1013 O O . ILE A 1 124 ? -9.344 2.330 19.229 1.00 90.69 124 ILE A O 1
ATOM 1017 N N . ASP A 1 125 ? -11.503 2.761 18.772 1.00 89.94 125 ASP A N 1
ATOM 1018 C CA . ASP A 1 125 ? -12.021 2.254 20.039 1.00 89.94 125 ASP A CA 1
ATOM 1019 C C . ASP A 1 125 ? -12.354 0.771 19.913 1.00 89.94 125 ASP A C 1
ATOM 1021 O O . ASP A 1 125 ? -13.392 0.388 19.367 1.00 89.94 125 ASP A O 1
ATOM 1025 N N . GLU A 1 126 ? -11.501 -0.083 20.478 1.00 84.25 126 GLU A N 1
ATOM 1026 C CA . GLU A 1 126 ? -11.633 -1.536 20.346 1.00 84.25 126 GLU A CA 1
ATOM 1027 C C . GLU A 1 126 ? -12.994 -2.056 20.783 1.00 84.25 126 GLU A C 1
ATOM 1029 O O . GLU A 1 126 ? -13.452 -3.028 20.220 1.00 84.25 126 GLU A O 1
ATOM 1034 N N . LYS A 1 127 ? -13.683 -1.440 21.745 1.00 83.00 127 LYS A N 1
ATOM 1035 C CA . LYS A 1 127 ? -14.974 -1.954 22.235 1.00 83.00 127 LYS A CA 1
ATOM 1036 C C . LYS A 1 127 ? -16.10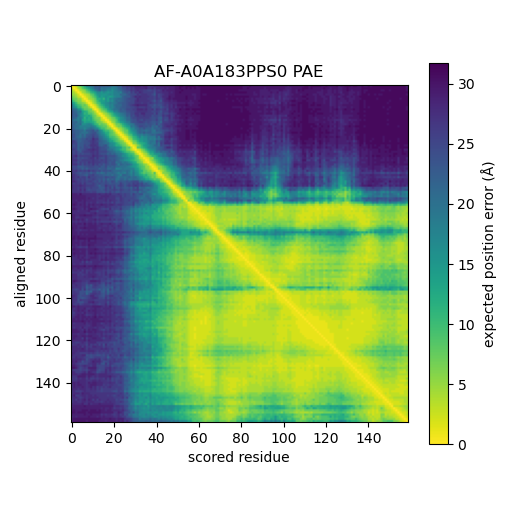5 -1.841 21.211 1.00 83.00 127 LYS A C 1
ATOM 1038 O O . LYS A 1 127 ? -17.004 -2.676 21.243 1.00 83.00 127 LYS A O 1
ATOM 1043 N N . ARG A 1 128 ? -16.061 -0.828 20.340 1.00 82.19 128 ARG A N 1
ATOM 1044 C CA . ARG A 1 128 ? -17.176 -0.436 19.459 1.00 82.19 128 ARG A CA 1
ATOM 1045 C C . ARG A 1 128 ? -16.837 -0.516 17.973 1.00 82.19 128 ARG A C 1
ATOM 1047 O O . ARG A 1 128 ? -17.742 -0.642 17.160 1.00 82.19 128 ARG A O 1
ATOM 1054 N N . MET A 1 129 ? -15.557 -0.418 17.625 1.00 86.81 129 MET A N 1
ATOM 1055 C CA . MET A 1 129 ? -15.091 -0.285 16.250 1.00 86.81 129 MET A CA 1
ATOM 1056 C C . MET A 1 129 ? -14.186 -1.448 15.860 1.00 86.81 129 MET A C 1
ATOM 1058 O O . MET A 1 129 ? -13.508 -2.050 16.694 1.00 86.81 129 MET A O 1
ATOM 1062 N N . PHE A 1 130 ? -14.148 -1.720 14.561 1.00 88.50 130 PHE A N 1
ATOM 1063 C CA . PHE A 1 130 ? -13.200 -2.634 13.947 1.00 88.50 130 PHE A CA 1
ATOM 1064 C C . PHE A 1 130 ? -12.773 -2.090 12.583 1.00 88.50 130 PHE A C 1
ATOM 1066 O O . PHE A 1 130 ? -13.486 -1.303 11.962 1.00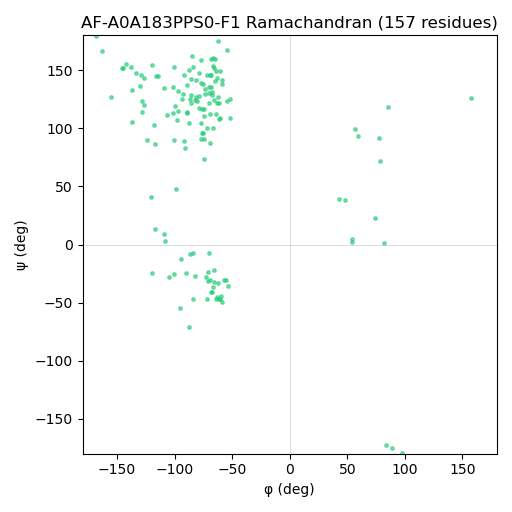 88.50 130 PHE A O 1
ATOM 1073 N N . ALA A 1 131 ? -11.595 -2.497 12.127 1.00 90.44 131 ALA A N 1
ATOM 1074 C CA . ALA A 1 131 ? -11.068 -2.127 10.825 1.00 90.44 131 ALA A CA 1
ATOM 1075 C C . ALA A 1 131 ? -10.436 -3.348 10.154 1.00 90.44 131 ALA A C 1
ATOM 1077 O O . ALA A 1 131 ? -9.649 -4.073 10.764 1.00 90.44 131 ALA A O 1
ATOM 1078 N N . VAL A 1 132 ? -10.779 -3.557 8.883 1.00 90.06 132 VAL A N 1
ATOM 1079 C CA . VAL A 1 132 ? -10.306 -4.674 8.055 1.00 90.06 132 VAL A CA 1
ATOM 1080 C C . VAL A 1 132 ? -9.708 -4.115 6.772 1.00 90.06 132 VAL A C 1
ATOM 1082 O O . VAL A 1 132 ? -10.207 -3.134 6.220 1.00 90.06 132 VAL A O 1
ATOM 1085 N N . TRP A 1 133 ? -8.636 -4.739 6.288 1.00 92.19 133 TRP A N 1
ATOM 1086 C CA . TRP A 1 133 ? -8.079 -4.406 4.984 1.00 92.19 133 TRP A CA 1
ATOM 1087 C C . TRP A 1 133 ? -9.024 -4.866 3.873 1.00 92.19 133 TRP A C 1
ATOM 1089 O O . TRP A 1 133 ? -9.324 -6.050 3.765 1.00 92.19 133 TRP A O 1
ATOM 1099 N N . GLY A 1 134 ? -9.468 -3.926 3.039 1.00 89.56 134 GLY A N 1
ATOM 1100 C CA . GLY A 1 134 ? -10.178 -4.231 1.793 1.00 89.56 134 GLY A CA 1
ATOM 1101 C C . GLY A 1 134 ? -9.249 -4.476 0.601 1.00 89.56 134 GLY A C 1
ATOM 1102 O O . GLY A 1 134 ? -9.720 -4.877 -0.452 1.00 89.56 134 GLY A O 1
ATOM 1103 N N . VAL A 1 135 ? -7.945 -4.224 0.754 1.00 91.44 135 VAL A N 1
ATOM 1104 C CA . VAL A 1 135 ? -6.932 -4.338 -0.305 1.00 91.44 135 VAL A CA 1
ATOM 1105 C C . VAL A 1 135 ? -5.933 -5.426 0.065 1.00 91.44 135 VAL A C 1
ATOM 1107 O O . VAL A 1 135 ? -5.589 -5.601 1.236 1.00 91.44 135 VAL A O 1
ATOM 1110 N N . GLU A 1 136 ? -5.450 -6.144 -0.942 1.00 91.19 136 GLU A N 1
ATOM 1111 C CA . GLU A 1 136 ? -4.426 -7.168 -0.773 1.00 91.19 136 GLU A CA 1
ATOM 1112 C C . GLU A 1 136 ? -3.060 -6.583 -0.386 1.00 91.19 136 GLU A C 1
ATOM 1114 O O . GLU A 1 136 ? -2.742 -5.413 -0.623 1.00 91.19 136 GLU A O 1
ATOM 1119 N N . ALA A 1 137 ? -2.211 -7.435 0.189 1.00 93.31 137 ALA A N 1
ATOM 1120 C CA . ALA A 1 137 ? -0.821 -7.092 0.449 1.00 93.31 137 ALA A CA 1
ATOM 1121 C C . ALA A 1 137 ? -0.076 -6.764 -0.864 1.00 93.31 137 ALA A C 1
ATOM 1123 O O . ALA A 1 137 ? -0.378 -7.345 -1.910 1.00 93.31 137 ALA A O 1
ATOM 1124 N N . PRO A 1 138 ? 0.938 -5.878 -0.830 1.00 92.44 138 PRO A N 1
ATOM 1125 C CA . PRO A 1 138 ? 1.688 -5.507 -2.021 1.00 92.44 138 PRO A CA 1
ATOM 1126 C C . PRO A 1 138 ? 2.400 -6.728 -2.620 1.00 92.44 138 PRO A C 1
ATOM 1128 O O . PRO A 1 138 ? 3.386 -7.228 -2.080 1.00 92.44 138 PRO A O 1
ATOM 1131 N N . TRP A 1 139 ? 1.902 -7.195 -3.765 1.00 90.06 139 TRP A N 1
ATOM 1132 C CA . TRP A 1 139 ? 2.449 -8.346 -4.491 1.00 90.06 139 TRP A CA 1
ATOM 1133 C C . TRP A 1 139 ? 3.244 -7.938 -5.737 1.00 90.06 139 TRP A C 1
ATOM 1135 O O . TRP A 1 139 ? 4.157 -8.653 -6.153 1.00 90.06 139 TRP A O 1
ATOM 1145 N N . LYS A 1 140 ? 2.913 -6.787 -6.340 1.00 90.19 140 LYS A N 1
ATOM 1146 C CA . LYS A 1 140 ? 3.468 -6.331 -7.620 1.00 90.19 140 LYS A CA 1
ATOM 1147 C C . LYS A 1 140 ? 4.894 -5.791 -7.441 1.00 90.19 140 LYS A C 1
ATOM 1149 O O . LYS A 1 140 ? 5.089 -4.767 -6.784 1.00 90.19 140 LYS A O 1
ATOM 1154 N N . PRO A 1 141 ? 5.919 -6.415 -8.051 1.00 89.56 141 PRO A N 1
ATOM 1155 C CA . PRO A 1 141 ? 7.291 -5.969 -7.871 1.00 89.56 141 PRO A CA 1
ATOM 1156 C C . PRO A 1 141 ? 7.628 -4.785 -8.791 1.00 89.56 141 PRO A C 1
ATOM 1158 O O . PRO A 1 141 ? 7.558 -4.879 -10.019 1.00 89.56 141 PRO A O 1
ATOM 1161 N N . VAL A 1 142 ? 8.091 -3.675 -8.208 1.00 89.69 142 VAL A N 1
ATOM 1162 C CA . VAL A 1 142 ? 8.515 -2.480 -8.954 1.00 89.69 142 VAL A CA 1
ATOM 1163 C C . VAL A 1 142 ? 10.039 -2.428 -9.052 1.00 89.69 142 VAL A C 1
ATOM 1165 O O . VAL A 1 142 ? 10.743 -2.237 -8.068 1.00 89.69 142 VAL A O 1
ATOM 1168 N N . THR A 1 143 ? 10.585 -2.571 -10.263 1.00 91.12 143 THR A N 1
ATOM 1169 C CA . THR A 1 143 ? 12.041 -2.477 -10.480 1.00 91.12 143 THR A CA 1
ATOM 1170 C C . THR A 1 143 ? 12.511 -1.026 -10.582 1.00 91.12 143 THR A C 1
ATOM 1172 O O . THR A 1 143 ? 11.872 -0.215 -11.270 1.00 91.12 143 THR A O 1
ATOM 1175 N N . ARG A 1 144 ? 13.682 -0.726 -10.007 1.00 90.25 144 ARG A N 1
ATOM 1176 C CA . ARG A 1 144 ? 14.374 0.568 -10.119 1.00 90.25 144 ARG A CA 1
ATOM 1177 C C . ARG A 1 144 ? 15.832 0.347 -10.539 1.00 90.25 144 ARG A C 1
ATOM 1179 O O . ARG A 1 144 ? 16.447 -0.654 -10.190 1.00 90.25 144 ARG A O 1
ATOM 1186 N N . ARG A 1 145 ? 16.396 1.260 -11.335 1.00 90.62 145 ARG A N 1
ATOM 1187 C CA . ARG A 1 145 ? 17.840 1.266 -11.636 1.00 90.62 145 ARG A CA 1
ATOM 1188 C C . ARG A 1 145 ? 18.582 2.068 -10.569 1.00 90.62 145 ARG A C 1
ATOM 1190 O O . ARG A 1 145 ? 18.013 3.009 -10.023 1.00 90.62 145 ARG A O 1
ATOM 1197 N N . SER A 1 146 ? 19.834 1.713 -10.290 1.00 91.00 146 SER A N 1
ATOM 1198 C CA . SER A 1 146 ? 20.684 2.535 -9.428 1.00 91.00 146 SER A CA 1
ATOM 1199 C C . SER A 1 146 ? 20.952 3.898 -10.068 1.00 91.00 146 SER A C 1
ATOM 1201 O O . SER A 1 146 ? 20.971 4.037 -11.297 1.00 91.00 146 SER A O 1
ATOM 1203 N N . GLN A 1 147 ? 21.135 4.905 -9.218 1.00 93.25 147 GLN A N 1
ATOM 1204 C CA . GLN A 1 147 ? 21.435 6.263 -9.657 1.00 93.25 147 GLN A CA 1
ATOM 1205 C C . GLN A 1 147 ? 22.782 6.298 -10.397 1.00 93.25 147 GLN A C 1
ATOM 1207 O O . GLN A 1 147 ? 23.701 5.551 -10.066 1.00 93.25 147 GLN A O 1
ATOM 1212 N N . GLY A 1 148 ? 22.881 7.126 -11.441 1.00 93.06 148 GLY A N 1
ATOM 1213 C CA . GLY A 1 148 ? 24.115 7.311 -12.218 1.00 93.06 148 GLY A CA 1
ATOM 1214 C C . GLY A 1 148 ? 24.415 6.257 -13.298 1.00 93.06 148 GLY A C 1
ATOM 1215 O O . GLY A 1 148 ? 25.427 6.368 -13.987 1.00 93.06 148 GLY A O 1
ATOM 1216 N N . ARG A 1 149 ? 23.564 5.240 -13.512 1.00 91.56 149 ARG A N 1
ATOM 1217 C CA . ARG A 1 149 ? 23.762 4.257 -14.601 1.00 91.56 149 ARG A CA 1
ATOM 1218 C C . ARG A 1 149 ? 23.175 4.741 -15.931 1.00 91.56 149 ARG A C 1
ATOM 1220 O O . ARG A 1 149 ? 22.080 5.301 -15.976 1.00 91.56 149 ARG A O 1
ATOM 1227 N N . ARG A 1 150 ? 23.870 4.442 -17.037 1.00 93.38 150 ARG A N 1
ATOM 1228 C CA . ARG A 1 150 ? 23.391 4.708 -18.408 1.00 93.38 150 ARG A CA 1
ATOM 1229 C C . ARG A 1 150 ? 22.160 3.851 -18.760 1.00 93.38 150 ARG A C 1
ATOM 1231 O O . ARG A 1 150 ? 21.868 2.837 -18.115 1.00 93.38 150 ARG A O 1
ATOM 1238 N N . LYS A 1 151 ? 21.406 4.273 -19.783 1.00 93.50 151 LYS A N 1
ATOM 1239 C CA . LYS A 1 151 ? 20.300 3.488 -20.371 1.00 93.50 151 LYS A CA 1
ATOM 1240 C C . LYS A 1 151 ? 20.852 2.206 -21.034 1.00 93.50 151 LYS A C 1
ATOM 1242 O O . LYS A 1 151 ? 22.040 2.127 -21.316 1.00 93.50 151 LYS A O 1
ATOM 1247 N N . GLY A 1 152 ? 20.008 1.190 -21.250 1.00 91.44 152 GLY A N 1
ATOM 1248 C CA . GLY A 1 152 ? 20.434 -0.126 -21.781 1.00 91.44 152 GLY A CA 1
ATOM 1249 C C . GLY A 1 152 ? 20.858 -1.133 -20.697 1.00 91.44 152 GLY A C 1
ATOM 1250 O O . GLY A 1 152 ? 20.658 -0.861 -19.515 1.00 91.44 152 GLY A O 1
ATOM 1251 N N . GLY A 1 153 ? 21.358 -2.319 -21.059 1.00 91.06 153 GLY A N 1
ATOM 1252 C CA . GLY A 1 153 ? 21.858 -3.319 -20.091 1.00 91.06 153 GLY A CA 1
ATOM 1253 C C . GLY A 1 153 ? 20.790 -4.076 -19.282 1.00 91.06 153 GLY A C 1
ATOM 1254 O O . GLY A 1 153 ? 21.070 -4.562 -18.191 1.00 91.06 153 GLY A O 1
ATOM 1255 N N . GLY A 1 154 ? 19.555 -4.157 -19.786 1.00 90.38 154 GLY A N 1
ATOM 1256 C CA . GLY A 1 154 ? 18.479 -4.938 -19.165 1.00 90.38 154 GLY A CA 1
ATOM 1257 C C . GLY A 1 154 ? 17.718 -4.231 -18.035 1.00 90.38 154 GLY A C 1
ATOM 1258 O O . GLY A 1 154 ? 17.834 -3.026 -17.805 1.00 90.38 154 GLY A O 1
ATOM 1259 N N . LYS A 1 155 ? 16.843 -4.971 -17.352 1.00 88.75 155 LYS A N 1
ATOM 1260 C CA . LYS A 1 155 ? 15.947 -4.431 -16.319 1.00 88.75 155 LYS A CA 1
ATOM 1261 C C . LYS A 1 155 ? 16.598 -4.470 -14.938 1.00 88.75 155 LYS A C 1
ATOM 1263 O O . LYS A 1 155 ? 17.207 -5.480 -14.585 1.00 88.75 155 LYS A O 1
ATOM 1268 N N . GLY A 1 156 ? 16.426 -3.386 -14.177 1.00 86.06 156 GLY A N 1
ATOM 1269 C CA . GLY A 1 156 ? 17.020 -3.203 -12.850 1.00 86.06 156 GLY A CA 1
ATOM 1270 C C . GLY A 1 156 ? 16.556 -4.223 -11.807 1.00 86.06 156 GLY A C 1
ATOM 1271 O O . GLY A 1 156 ? 15.694 -5.066 -12.069 1.00 86.06 156 GLY A O 1
ATOM 1272 N N . THR A 1 157 ? 17.156 -4.128 -10.628 1.00 85.00 157 THR A N 1
ATOM 1273 C CA . THR A 1 157 ? 16.864 -4.983 -9.473 1.00 85.00 157 THR A CA 1
ATOM 1274 C C . THR A 1 157 ? 15.666 -4.432 -8.688 1.00 85.00 157 THR A C 1
ATOM 1276 O O . THR A 1 15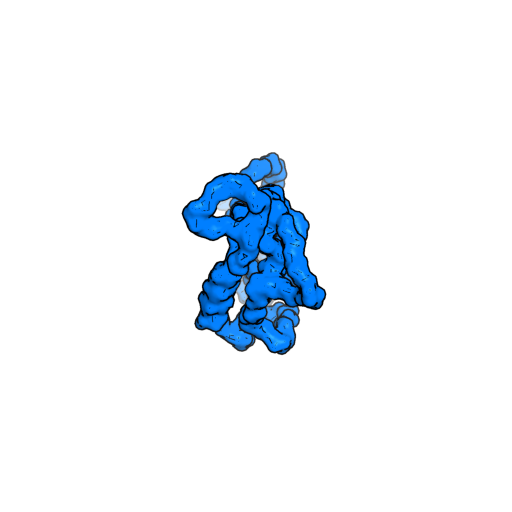7 ? 15.253 -3.281 -8.881 1.00 85.00 157 THR A O 1
ATOM 1279 N N . TYR A 1 158 ? 15.066 -5.272 -7.847 1.00 82.00 158 TYR A N 1
ATOM 1280 C CA . TYR A 1 158 ? 14.062 -4.846 -6.873 1.00 82.00 158 TYR A CA 1
ATOM 1281 C C . TYR A 1 158 ? 14.714 -3.998 -5.765 1.00 82.00 158 TYR A C 1
ATOM 1283 O O . TYR A 1 158 ? 15.887 -4.235 -5.458 1.00 82.00 158 TYR A O 1
ATOM 1291 N N . PRO A 1 159 ? 14.006 -2.990 -5.232 1.00 69.31 159 PRO A N 1
ATOM 1292 C CA . PRO A 1 159 ? 14.440 -2.211 -4.076 1.00 69.31 159 PRO A CA 1
ATOM 1293 C C . PRO A 1 159 ? 14.304 -2.971 -2.749 1.00 69.31 159 PRO A C 1
ATOM 1295 O O . PRO A 1 159 ? 13.590 -3.998 -2.707 1.00 69.31 159 PRO A O 1
#

Secondary structure (DSSP, 8-state):
----------SS-------------------S----TT-------TT------SS-SSPPPPPSS---SS-PPP-----SSTTSS--SSS-S-SSSS--PPPSS-----HHHHHHHHHHHHHH--TTT------S----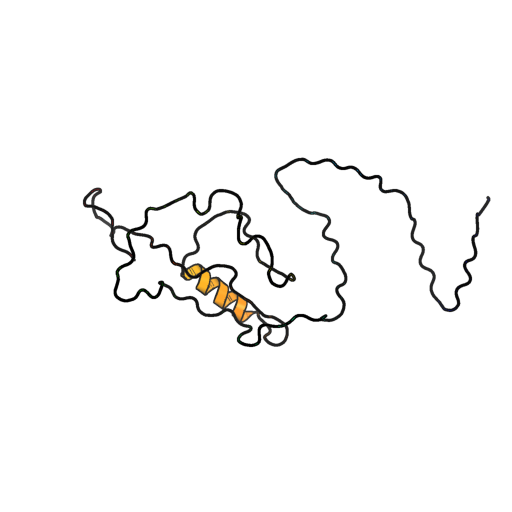----BPPTTPPS-SS--B--

InterPro domains:
  IPR000114 Large ribosomal subunit protein uL16, bacteria [PTHR12220] (70-157)
  IPR036920 Large ribosomal subunit protein uL16 superfamily [G3DSA:3.90.1170.10] (65-158)
  IPR036920 Large ribosomal subunit protein uL16 superfamily [SSF54686] (71-157)
  IPR047873 Large ribosomal subunit protein uL16 [PF00252] (72-157)

Organism: NCBI:txid31246

Nearest PDB structures (foldseek):
  8any-assembly1_N  TM=8.686E-01  e=3.632E-07  Homo sapiens
  7nql-assembly1_BQ  TM=8.846E-01  e=9.725E-07  Sus scrofa
  5ool-assembly1_N  TM=9.647E-01  e=4.905E-06  Homo sapiens

Solvent-accessible surface area (backbone atoms only — not comparable to full-atom values): 11924 Å² total; per-residue (Å²): 140,82,85,88,82,79,87,80,92,70,89,78,88,83,92,79,91,78,88,89,76,85,84,78,90,76,93,76,90,82,84,86,80,88,76,72,92,77,76,72,83,72,87,72,66,88,85,71,90,72,87,69,73,85,87,62,40,56,58,76,88,72,56,78,58,68,92,58,86,92,53,81,81,74,91,54,76,93,67,73,63,84,46,57,75,84,77,83,81,86,75,68,68,93,80,76,78,84,83,88,81,78,92,69,66,76,85,78,52,66,68,55,54,51,52,50,40,53,58,48,55,74,72,58,50,71,93,83,44,68,45,77,80,91,66,79,66,51,70,82,59,67,65,48,70,70,87,94,64,74,87,72,96,73,82,52,53,73,124

pLDDT: mean 73.47, std 22.78, range [25.81, 97.12]

Mean predicted aligned error: 14.99 Å